Protein AF-A0A932B7U1-F1 (afdb_monomer_lite)

Sequence (72 aa):
NGRQPESFGVEGWTNVRTGAPDDWRATIEQWRGLGATHITLRVAGLESPAPDRHIDAMRRYREAIPAEALTS

Foldseek 3Di:
DDDDPVVDAAEFEDELVDDDLVVRLVSVVVCVVVRGLYYYYDDPPPPDPDPVSSVVSVVRNCVSQPVVNNPD

Structure (mmCIF, N/CA/C/O backbone):
data_AF-A0A932B7U1-F1
#
_entry.id   AF-A0A932B7U1-F1
#
loop_
_atom_site.group_PDB
_atom_site.id
_atom_site.type_symbol
_atom_site.label_a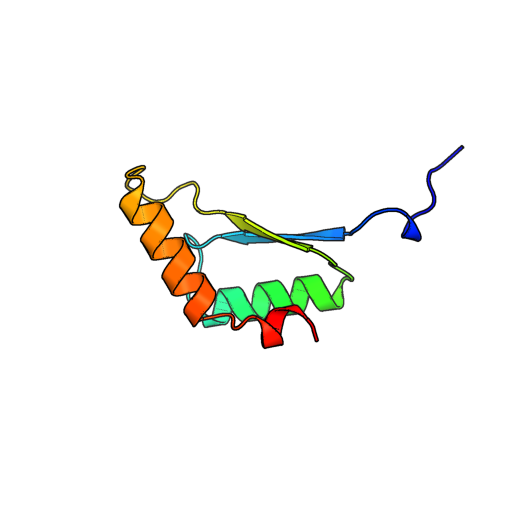tom_id
_atom_site.label_alt_id
_atom_site.label_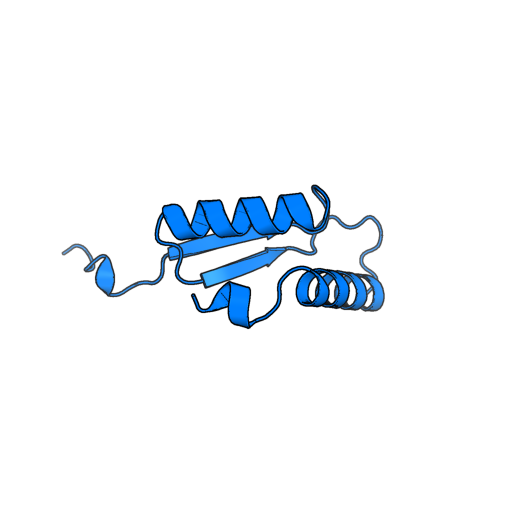comp_id
_atom_site.label_asym_id
_atom_site.label_entity_id
_atom_site.label_seq_id
_atom_site.pdbx_PDB_ins_code
_atom_site.Cartn_x
_atom_site.Cartn_y
_atom_site.Cartn_z
_atom_site.occupancy
_atom_site.B_iso_or_equiv
_atom_site.auth_seq_id
_atom_site.auth_comp_id
_atom_site.auth_asym_id
_atom_site.auth_atom_id
_atom_site.pdbx_PDB_model_num
ATOM 1 N N . ASN A 1 1 ? 2.557 6.156 32.395 1.00 58.75 1 ASN A N 1
ATOM 2 C CA . ASN A 1 1 ? 1.908 6.948 31.327 1.00 58.75 1 ASN A CA 1
ATOM 3 C C . ASN A 1 1 ? 2.038 6.219 30.001 1.00 58.75 1 ASN A C 1
ATOM 5 O O . ASN A 1 1 ? 3.085 6.302 29.375 1.00 58.75 1 ASN A O 1
ATOM 9 N N . GLY A 1 2 ? 1.016 5.453 29.621 1.00 78.44 2 GLY A N 1
ATOM 10 C CA . GLY A 1 2 ? 0.872 4.913 28.266 1.00 78.44 2 GLY A CA 1
ATOM 11 C C . GLY A 1 2 ? -0.049 5.827 27.466 1.00 78.44 2 GLY A C 1
ATOM 12 O O . GLY A 1 2 ? -0.937 6.449 28.050 1.00 78.44 2 GLY A O 1
ATOM 13 N N . ARG A 1 3 ? 0.183 5.965 26.159 1.00 77.94 3 ARG A N 1
ATOM 14 C CA . ARG A 1 3 ? -0.739 6.721 25.308 1.00 77.94 3 ARG A CA 1
ATOM 15 C C . ARG A 1 3 ? -2.030 5.928 25.075 1.00 77.94 3 ARG A C 1
ATOM 17 O O . ARG A 1 3 ? -1.982 4.702 25.053 1.00 77.94 3 ARG A O 1
ATOM 24 N N . GLN A 1 4 ? -3.151 6.633 24.909 1.00 78.62 4 GLN A N 1
ATOM 25 C CA . GLN A 1 4 ? -4.457 6.025 24.632 1.00 78.62 4 GLN A CA 1
ATOM 26 C C . GLN A 1 4 ? -4.460 5.435 23.212 1.00 78.62 4 GLN A C 1
ATOM 28 O O . GLN A 1 4 ? -4.150 6.179 22.274 1.00 78.62 4 GLN A O 1
ATOM 33 N N . PRO A 1 5 ? -4.768 4.142 23.020 1.00 72.88 5 PRO A N 1
ATOM 34 C CA . PRO A 1 5 ? -4.765 3.514 21.699 1.00 72.88 5 PRO A CA 1
ATOM 35 C C . PRO A 1 5 ? -5.655 4.235 20.682 1.00 72.88 5 PRO A C 1
ATOM 37 O O . PRO A 1 5 ? -5.267 4.367 19.527 1.00 72.88 5 PRO A O 1
ATOM 40 N N . GLU A 1 6 ? -6.787 4.794 21.116 1.00 77.88 6 GLU A N 1
ATOM 41 C CA . GLU A 1 6 ? -7.740 5.489 20.240 1.00 77.88 6 GLU A CA 1
ATOM 42 C C . GLU A 1 6 ? -7.200 6.824 19.707 1.00 77.88 6 GLU A C 1
ATOM 44 O O . GLU A 1 6 ? -7.746 7.388 18.762 1.00 77.88 6 GLU A O 1
ATOM 49 N N . SER A 1 7 ? -6.121 7.346 20.298 1.00 82.69 7 SER A N 1
ATOM 50 C CA . SER A 1 7 ? -5.508 8.602 19.854 1.00 82.69 7 SER A CA 1
ATOM 51 C C . SER A 1 7 ? -4.540 8.442 18.674 1.00 82.69 7 SER A C 1
ATOM 53 O O . SER A 1 7 ? -4.005 9.443 18.196 1.00 82.69 7 SER A O 1
ATOM 55 N N . PHE A 1 8 ? -4.332 7.215 18.175 1.00 83.12 8 PHE A N 1
ATOM 56 C CA . PHE A 1 8 ? -3.478 6.934 17.017 1.00 83.12 8 PHE A CA 1
ATOM 57 C C . PHE A 1 8 ? -4.184 6.030 16.012 1.00 83.12 8 PHE A C 1
ATOM 59 O O . PHE A 1 8 ? -4.894 5.098 16.373 1.00 83.12 8 PHE A O 1
ATOM 66 N N . GLY A 1 9 ? -3.954 6.298 14.727 1.00 85.56 9 GLY A N 1
ATOM 67 C CA . GLY A 1 9 ? -4.387 5.402 13.664 1.00 85.56 9 GLY A CA 1
ATOM 68 C C . GLY A 1 9 ? -3.530 4.139 13.596 1.00 85.56 9 GLY A C 1
ATOM 69 O O . GLY A 1 9 ? -2.338 4.172 13.906 1.00 85.56 9 GLY A O 1
ATOM 70 N N . VAL A 1 10 ? -4.133 3.038 13.152 1.00 89.69 10 VAL A N 1
ATOM 71 C CA . VAL A 1 10 ? -3.420 1.801 12.816 1.00 89.69 10 VAL A CA 1
ATOM 72 C C . VAL A 1 10 ? -3.117 1.819 11.319 1.00 89.69 10 VAL A C 1
ATOM 74 O O . VAL A 1 10 ? -4.014 2.031 10.503 1.00 89.69 10 VAL A O 1
ATOM 77 N N . GLU A 1 11 ? -1.853 1.614 10.955 1.00 92.19 11 GLU A N 1
ATOM 78 C CA . GLU A 1 11 ? -1.421 1.537 9.559 1.00 92.19 11 GLU A CA 1
ATOM 79 C C . GLU A 1 11 ? -1.350 0.077 9.097 1.00 92.19 11 GLU A C 1
ATOM 81 O O . GLU A 1 11 ? -0.644 -0.741 9.690 1.00 92.19 11 GLU A O 1
ATOM 86 N N . GLY A 1 12 ? -2.045 -0.226 8.002 1.00 92.31 12 GLY A N 1
ATOM 87 C CA . GLY A 1 12 ? -1.799 -1.400 7.172 1.00 92.31 12 GLY A CA 1
ATOM 88 C C . GLY A 1 12 ? -0.995 -1.027 5.927 1.00 92.31 12 GLY A C 1
ATOM 89 O O . GLY A 1 12 ? -0.948 0.133 5.517 1.00 92.31 12 GLY A O 1
ATOM 90 N N . TRP A 1 13 ? -0.375 -2.008 5.276 1.00 92.69 13 TRP A N 1
ATOM 91 C CA . TRP A 1 13 ? 0.388 -1.759 4.053 1.00 92.69 13 TRP A CA 1
ATOM 92 C C . TRP A 1 13 ? 0.179 -2.840 3.003 1.00 92.69 13 TRP A C 1
ATOM 94 O O . TRP A 1 13 ? -0.120 -3.996 3.303 1.00 92.69 13 TRP A O 1
ATOM 104 N N . THR A 1 14 ? 0.388 -2.450 1.751 1.00 92.50 14 THR A N 1
ATOM 105 C CA . THR A 1 14 ? 0.409 -3.348 0.595 1.00 92.50 14 THR A CA 1
ATOM 106 C C . THR A 1 14 ? 1.531 -2.948 -0.358 1.00 92.50 14 THR A C 1
ATOM 108 O O . THR A 1 14 ? 2.093 -1.853 -0.254 1.00 92.50 14 THR A O 1
ATOM 111 N N . ASN A 1 15 ? 1.924 -3.848 -1.257 1.00 91.56 15 ASN A N 1
ATOM 112 C CA . ASN A 1 15 ? 3.044 -3.635 -2.167 1.00 91.56 15 ASN A CA 1
ATOM 113 C C . ASN A 1 15 ? 2.681 -4.067 -3.589 1.00 91.56 15 ASN A C 1
ATOM 115 O O . ASN A 1 15 ? 2.410 -5.240 -3.819 1.00 91.56 15 ASN A O 1
ATOM 119 N N . VAL A 1 16 ? 2.774 -3.140 -4.547 1.00 88.94 16 VAL A N 1
ATOM 120 C CA . VAL A 1 16 ? 2.474 -3.395 -5.972 1.00 88.94 16 VAL A CA 1
ATOM 121 C C . VAL A 1 16 ? 3.364 -4.45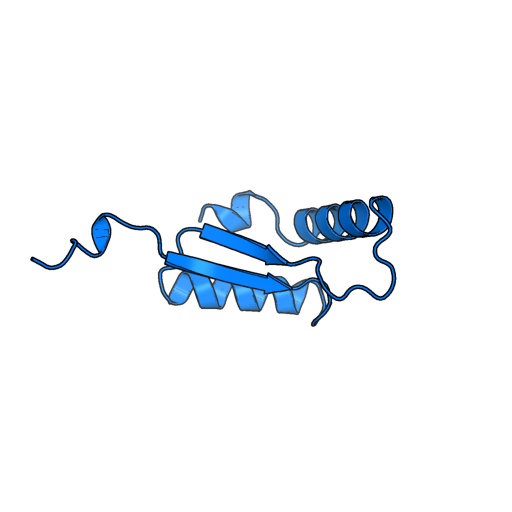8 -6.619 1.00 88.94 16 VAL A C 1
ATOM 123 O O . VAL A 1 16 ? 3.019 -4.986 -7.669 1.00 88.94 16 VAL A O 1
ATOM 126 N N . ARG A 1 17 ? 4.528 -4.759 -6.034 1.00 86.62 17 ARG A N 1
ATOM 127 C CA . ARG A 1 17 ? 5.444 -5.797 -6.527 1.00 86.62 17 ARG A CA 1
ATOM 128 C C . ARG A 1 17 ? 4.915 -7.208 -6.277 1.00 86.62 17 ARG A C 1
ATOM 130 O O . ARG A 1 17 ? 5.318 -8.133 -6.975 1.00 86.62 17 ARG A O 1
ATOM 137 N N . THR A 1 18 ? 4.080 -7.384 -5.258 1.00 81.38 18 THR A N 1
ATOM 138 C CA . THR A 1 18 ? 3.621 -8.701 -4.822 1.00 81.38 18 THR A CA 1
ATOM 139 C C . THR A 1 18 ? 2.131 -8.832 -5.103 1.00 81.38 18 THR A C 1
ATOM 141 O O . THR A 1 18 ? 1.338 -8.035 -4.609 1.00 81.38 18 THR A O 1
ATOM 144 N N . GLY A 1 19 ? 1.757 -9.860 -5.862 1.00 83.81 19 GLY A N 1
ATOM 145 C CA . GLY A 1 19 ? 0.361 -10.154 -6.179 1.00 83.81 19 GLY A CA 1
ATOM 146 C C . GLY A 1 19 ? -0.232 -9.292 -7.297 1.00 83.81 19 GLY A C 1
ATOM 147 O O . GLY A 1 19 ? 0.426 -8.429 -7.880 1.00 83.81 19 GLY A O 1
ATOM 148 N N . ALA A 1 20 ? -1.488 -9.579 -7.604 1.00 89.81 20 ALA A N 1
ATOM 149 C CA . ALA A 1 20 ? -2.331 -8.921 -8.589 1.00 89.81 20 ALA A CA 1
ATOM 150 C C . ALA A 1 20 ? -3.359 -7.993 -7.898 1.00 89.81 20 ALA A C 1
ATOM 152 O O . ALA A 1 20 ? -3.470 -7.999 -6.671 1.00 89.81 20 ALA A O 1
ATOM 153 N N . PRO A 1 21 ? -4.153 -7.211 -8.655 1.00 90.69 21 PRO A N 1
ATOM 154 C CA . PRO A 1 21 ? -5.198 -6.347 -8.099 1.00 90.69 21 PRO A CA 1
ATOM 155 C C . PRO A 1 21 ? -6.098 -6.988 -7.033 1.00 90.69 21 PRO A C 1
ATOM 157 O O . PRO A 1 21 ? -6.392 -6.346 -6.026 1.00 90.69 21 PRO A O 1
ATOM 160 N N . ASP A 1 22 ? -6.504 -8.245 -7.222 1.00 90.88 22 ASP A N 1
ATOM 161 C CA . ASP A 1 22 ? -7.339 -8.967 -6.253 1.00 90.88 22 ASP A CA 1
ATOM 162 C C . ASP A 1 22 ? -6.592 -9.288 -4.955 1.00 90.88 22 ASP A C 1
ATOM 164 O O . ASP A 1 22 ? -7.153 -9.131 -3.871 1.00 90.88 22 ASP A O 1
ATOM 168 N N . ASP A 1 23 ? -5.304 -9.633 -5.039 1.00 92.44 23 ASP A N 1
ATOM 169 C CA . ASP A 1 23 ? -4.468 -9.858 -3.857 1.00 92.44 23 ASP A CA 1
ATOM 170 C C . ASP A 1 23 ? -4.315 -8.567 -3.042 1.00 92.44 23 ASP A C 1
ATOM 172 O O . ASP A 1 23 ? -4.340 -8.581 -1.807 1.00 92.44 23 ASP A O 1
ATOM 176 N N . TRP A 1 24 ? -4.191 -7.423 -3.722 1.00 92.56 24 TRP A N 1
ATOM 177 C CA . TRP A 1 24 ? -4.103 -6.124 -3.056 1.00 92.56 24 TRP A CA 1
ATOM 178 C C . TRP A 1 24 ? -5.401 -5.776 -2.331 1.00 92.56 24 TRP A C 1
ATOM 180 O O . TRP A 1 24 ? -5.339 -5.335 -1.183 1.00 92.56 24 TRP A O 1
ATOM 190 N N . ARG A 1 25 ? -6.561 -6.012 -2.960 1.00 91.38 25 ARG A N 1
ATOM 191 C CA . ARG A 1 25 ? -7.878 -5.818 -2.329 1.00 91.38 25 ARG A CA 1
ATOM 192 C C . ARG A 1 25 ? -8.026 -6.696 -1.093 1.00 91.38 25 ARG A C 1
ATOM 194 O O . ARG A 1 25 ? -8.277 -6.170 -0.012 1.00 91.38 25 ARG A O 1
ATOM 201 N N . ALA A 1 26 ? -7.755 -7.993 -1.225 1.00 92.06 26 ALA A N 1
ATOM 202 C CA . ALA A 1 26 ? -7.834 -8.938 -0.116 1.00 92.06 26 ALA A CA 1
ATOM 203 C C . ALA A 1 26 ? -6.895 -8.559 1.043 1.00 92.06 26 ALA A C 1
ATOM 205 O O . ALA A 1 26 ? -7.255 -8.690 2.212 1.00 92.06 26 ALA A O 1
ATOM 206 N N . THR A 1 27 ? -5.693 -8.056 0.744 1.00 93.19 27 THR A N 1
ATOM 207 C CA . THR A 1 27 ? -4.746 -7.583 1.768 1.00 93.19 27 THR A CA 1
ATOM 208 C C . THR A 1 27 ? -5.283 -6.361 2.517 1.00 93.19 27 THR A C 1
ATOM 210 O O . THR A 1 27 ? -5.148 -6.261 3.735 1.00 93.19 27 THR A O 1
ATOM 213 N N . ILE A 1 28 ? -5.908 -5.420 1.809 1.00 91.56 28 ILE A N 1
ATOM 214 C CA . ILE A 1 28 ? -6.491 -4.216 2.414 1.00 91.56 28 ILE A CA 1
ATOM 215 C C . ILE A 1 28 ? -7.690 -4.567 3.289 1.00 91.56 28 ILE A C 1
ATOM 217 O O . ILE A 1 28 ? -7.805 -4.044 4.395 1.00 91.56 28 ILE A O 1
ATOM 221 N N . GLU A 1 29 ? -8.557 -5.462 2.822 1.00 91.62 29 GLU A N 1
ATOM 222 C CA . GLU A 1 29 ? -9.705 -5.950 3.590 1.00 91.62 29 GLU A CA 1
ATOM 223 C C . GLU A 1 29 ? -9.260 -6.648 4.880 1.00 91.62 29 GLU A C 1
ATOM 225 O O . GLU A 1 29 ? -9.832 -6.402 5.942 1.00 91.62 29 GLU A O 1
ATOM 230 N N . GLN A 1 30 ? -8.182 -7.437 4.830 1.00 93.88 30 GLN A N 1
ATOM 231 C CA . GLN A 1 30 ? -7.582 -8.027 6.029 1.00 93.88 30 GLN A CA 1
ATOM 232 C C . GLN A 1 30 ? -7.095 -6.958 7.010 1.00 93.88 30 GLN A C 1
ATOM 234 O O . GLN A 1 30 ? -7.427 -7.017 8.193 1.00 93.88 30 GLN A O 1
ATOM 239 N N . TRP A 1 31 ? -6.357 -5.950 6.535 1.00 94.31 31 TRP A N 1
ATOM 240 C CA . TRP A 1 31 ? -5.914 -4.852 7.396 1.00 94.31 31 TRP A CA 1
ATOM 241 C C . TRP A 1 31 ? -7.086 -4.104 8.035 1.00 94.31 31 TRP A C 1
ATOM 243 O O . TRP A 1 31 ? -7.015 -3.757 9.214 1.00 94.31 31 TRP A O 1
ATOM 253 N N . ARG A 1 32 ? -8.191 -3.914 7.307 1.00 89.12 32 ARG A N 1
ATOM 254 C CA . ARG A 1 32 ? -9.412 -3.324 7.870 1.00 89.12 32 ARG A CA 1
ATOM 255 C C . ARG A 1 32 ? -10.065 -4.179 8.932 1.00 89.12 32 ARG A C 1
ATOM 257 O O . ARG A 1 32 ? -10.434 -3.646 9.972 1.00 89.12 32 ARG A O 1
ATOM 264 N N . GLY A 1 33 ? -10.169 -5.486 8.702 1.00 90.69 33 GLY A N 1
ATOM 265 C CA . GLY A 1 33 ? -10.678 -6.420 9.707 1.00 90.69 33 GLY A CA 1
ATOM 266 C C . GLY A 1 33 ? -9.882 -6.367 11.018 1.00 90.69 33 GLY A C 1
ATOM 267 O O . GLY A 1 33 ? -10.426 -6.653 12.080 1.00 90.69 33 GLY A O 1
ATOM 268 N N . LEU A 1 34 ? -8.616 -5.941 10.953 1.00 92.25 34 LEU A N 1
ATOM 269 C CA . LEU A 1 34 ? -7.726 -5.741 12.099 1.00 92.25 34 LEU A CA 1
ATOM 270 C C . LEU A 1 34 ? -7.741 -4.308 12.669 1.00 92.25 34 LEU A C 1
ATOM 272 O O . LEU A 1 34 ? -7.001 -4.022 13.608 1.00 92.25 34 LEU A O 1
ATOM 276 N N . GLY A 1 35 ? -8.567 -3.408 12.128 1.00 90.69 35 GLY A N 1
ATOM 277 C CA . GLY A 1 35 ? -8.724 -2.036 12.614 1.00 90.69 35 GLY A CA 1
ATOM 278 C C . GLY A 1 35 ? -7.786 -1.005 11.982 1.00 90.69 35 GLY A C 1
ATOM 279 O O . GLY A 1 35 ? -7.634 0.082 12.540 1.00 90.69 35 GLY A O 1
ATOM 280 N N . ALA A 1 36 ? -7.153 -1.305 10.841 1.00 91.75 36 ALA A N 1
ATOM 281 C CA . ALA A 1 36 ? -6.361 -0.313 10.115 1.00 91.75 36 ALA A CA 1
ATOM 282 C C . ALA A 1 36 ? -7.227 0.879 9.682 1.00 91.75 36 ALA A C 1
ATOM 284 O O . ALA A 1 36 ? -8.245 0.716 9.010 1.00 91.75 36 ALA A O 1
ATOM 285 N N . THR A 1 37 ? -6.785 2.085 10.030 1.00 90.12 37 THR A N 1
ATOM 286 C CA . THR A 1 37 ? -7.431 3.348 9.645 1.00 90.12 37 THR A CA 1
ATOM 287 C C . THR A 1 37 ? -6.724 4.032 8.480 1.00 90.12 37 THR A C 1
ATOM 289 O O . THR A 1 37 ? -7.284 4.930 7.861 1.00 90.12 37 THR A O 1
ATOM 292 N N . HIS A 1 38 ? -5.497 3.608 8.168 1.00 89.88 38 HIS A N 1
ATOM 293 C CA . HIS A 1 38 ? -4.697 4.122 7.062 1.00 89.88 38 HIS A CA 1
ATOM 294 C C . HIS A 1 38 ? -4.056 2.957 6.306 1.00 89.88 38 HIS A C 1
ATOM 296 O O . HIS A 1 38 ? -3.640 1.969 6.914 1.00 89.88 38 HIS A O 1
ATOM 302 N N . ILE A 1 39 ? -3.957 3.086 4.981 1.00 91.62 39 ILE A N 1
ATOM 303 C CA . ILE A 1 39 ? -3.270 2.121 4.121 1.00 91.62 39 ILE A CA 1
ATOM 304 C C . ILE A 1 39 ? -2.122 2.815 3.397 1.00 91.62 39 ILE A C 1
ATOM 306 O O . ILE A 1 39 ? -2.338 3.772 2.651 1.00 91.62 39 ILE A O 1
ATOM 310 N N . THR A 1 40 ? -0.919 2.273 3.555 1.00 92.25 40 THR A N 1
ATOM 311 C CA . THR A 1 40 ? 0.273 2.709 2.827 1.00 92.25 40 THR A CA 1
ATOM 312 C C . THR A 1 40 ? 0.526 1.807 1.618 1.00 92.25 40 THR A C 1
ATOM 314 O O . THR A 1 40 ? 0.689 0.590 1.744 1.00 92.25 40 THR A O 1
ATOM 317 N N . LEU A 1 41 ? 0.612 2.411 0.428 1.00 91.19 41 LEU A N 1
ATOM 318 C CA . LEU A 1 41 ? 1.059 1.731 -0.786 1.00 91.19 41 LEU A CA 1
ATOM 319 C C . LEU A 1 41 ? 2.581 1.807 -0.911 1.00 91.19 41 LEU A C 1
ATOM 321 O O . LEU A 1 41 ? 3.155 2.890 -1.025 1.00 91.19 41 LEU A O 1
ATOM 325 N N . ARG A 1 42 ? 3.242 0.654 -0.980 1.00 91.88 42 ARG A N 1
ATOM 326 C CA . ARG A 1 42 ? 4.673 0.567 -1.271 1.00 91.88 42 ARG A CA 1
ATOM 327 C C . ARG A 1 42 ? 4.899 0.273 -2.754 1.00 91.88 42 ARG A C 1
ATOM 329 O O . ARG A 1 42 ? 4.458 -0.756 -3.253 1.00 91.88 42 ARG A O 1
ATOM 336 N N . VAL A 1 43 ? 5.648 1.149 -3.426 1.00 87.81 43 VAL A N 1
ATOM 337 C CA . VAL A 1 43 ? 6.141 0.952 -4.810 1.00 87.81 43 VAL A CA 1
ATOM 338 C C .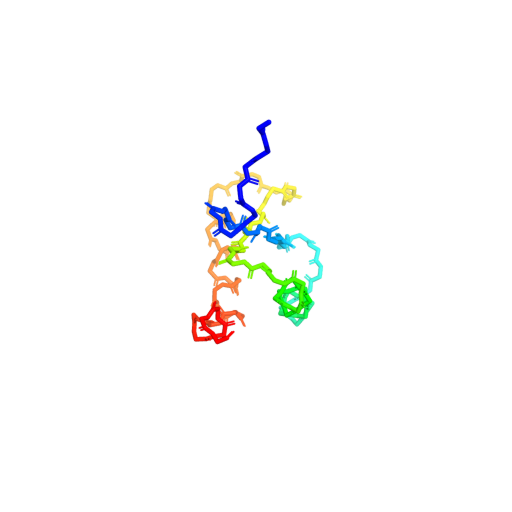 VAL A 1 43 ? 7.609 0.518 -4.878 1.00 87.81 43 VAL A C 1
ATOM 340 O O . VAL A 1 43 ? 8.136 0.229 -5.947 1.00 87.81 43 VAL A O 1
ATOM 343 N N . ALA A 1 44 ? 8.285 0.455 -3.729 1.00 80.31 44 ALA A N 1
ATOM 344 C CA . ALA A 1 44 ? 9.686 0.065 -3.650 1.00 80.31 44 ALA A CA 1
ATOM 345 C C . ALA A 1 44 ? 9.907 -1.407 -4.046 1.00 80.31 44 ALA A C 1
ATOM 347 O O . ALA A 1 44 ? 9.135 -2.297 -3.671 1.00 80.31 44 ALA A O 1
ATOM 348 N N . GLY A 1 45 ? 11.021 -1.658 -4.738 1.00 78.12 45 GLY A N 1
ATOM 349 C CA . GLY A 1 45 ? 11.424 -2.983 -5.215 1.00 78.12 45 GLY A CA 1
ATOM 350 C C . GLY A 1 45 ? 10.953 -3.318 -6.632 1.00 78.12 45 GLY A C 1
ATOM 351 O O . GLY A 1 45 ? 11.209 -4.427 -7.090 1.00 78.12 45 GLY A O 1
ATOM 352 N N . LEU A 1 46 ? 10.276 -2.396 -7.324 1.00 80.31 46 LEU A N 1
ATOM 353 C CA . LEU A 1 46 ? 10.071 -2.514 -8.767 1.00 80.31 46 LEU A CA 1
ATOM 354 C C . LEU A 1 46 ? 11.434 -2.538 -9.477 1.00 80.31 46 LEU A C 1
ATOM 356 O O . LEU A 1 46 ? 12.349 -1.814 -9.092 1.00 80.31 46 LEU A O 1
ATOM 360 N N . GLU A 1 47 ? 11.562 -3.373 -10.511 1.00 71.19 47 GLU A N 1
ATOM 361 C CA . GLU A 1 47 ? 12.838 -3.639 -11.203 1.00 71.19 47 GLU A CA 1
ATOM 362 C C . GLU A 1 47 ? 13.478 -2.387 -11.827 1.00 71.19 47 GLU A C 1
ATOM 364 O O . GLU A 1 47 ? 14.677 -2.365 -12.093 1.00 71.19 47 GLU A O 1
ATOM 369 N N . SER A 1 48 ? 12.694 -1.324 -12.034 1.00 72.00 48 SER A N 1
ATOM 370 C CA . SER A 1 48 ? 13.170 -0.032 -12.515 1.00 72.00 48 SER A CA 1
ATOM 371 C C . SER A 1 48 ? 12.741 1.085 -11.557 1.00 72.00 48 SER A C 1
ATOM 373 O O . SER A 1 48 ? 11.538 1.275 -11.368 1.00 72.00 48 SER A O 1
ATOM 375 N N . PRO A 1 49 ? 13.683 1.873 -11.004 1.00 68.75 49 PRO A N 1
ATOM 376 C CA . PRO A 1 49 ? 13.385 3.003 -10.122 1.00 68.75 49 PRO A CA 1
ATOM 377 C C . PRO A 1 49 ? 12.913 4.255 -10.885 1.00 68.75 49 PRO A C 1
ATOM 379 O O . PRO A 1 49 ? 12.910 5.354 -10.329 1.00 68.75 49 PRO A O 1
ATOM 382 N N . ALA A 1 50 ? 12.565 4.124 -12.170 1.00 82.25 50 ALA A N 1
ATOM 383 C CA . ALA A 1 50 ? 12.127 5.245 -12.988 1.00 82.25 50 ALA A CA 1
ATOM 384 C C . ALA A 1 50 ? 10.836 5.864 -12.405 1.00 82.25 50 ALA A C 1
ATOM 386 O O . ALA A 1 50 ? 9.860 5.132 -12.206 1.00 82.25 50 ALA A O 1
ATOM 387 N N . PRO A 1 51 ? 10.786 7.192 -12.168 1.00 85.88 51 PRO A N 1
ATOM 388 C CA . PRO A 1 51 ? 9.622 7.862 -11.582 1.00 85.88 51 PRO A CA 1
ATOM 389 C C . PRO A 1 51 ? 8.297 7.541 -12.284 1.00 85.88 51 PRO A C 1
ATOM 391 O O . PRO A 1 51 ? 7.298 7.277 -11.615 1.00 85.88 51 PRO A O 1
ATOM 394 N N . ASP A 1 52 ? 8.301 7.464 -13.616 1.00 88.19 52 ASP A N 1
ATOM 395 C CA . ASP A 1 52 ? 7.107 7.142 -14.408 1.00 88.19 52 ASP A CA 1
ATOM 396 C C . ASP A 1 52 ? 6.544 5.756 -14.078 1.00 88.19 52 ASP A C 1
ATOM 398 O O . ASP A 1 52 ? 5.333 5.575 -13.984 1.00 88.19 52 ASP A O 1
ATOM 402 N N . ARG A 1 53 ? 7.412 4.776 -13.797 1.00 85.69 53 ARG A N 1
ATOM 403 C CA . ARG A 1 53 ? 6.981 3.423 -13.418 1.00 85.69 53 ARG A CA 1
ATOM 404 C C . ARG A 1 53 ? 6.327 3.398 -12.045 1.00 85.69 53 ARG A C 1
ATOM 406 O O . ARG A 1 53 ? 5.357 2.667 -11.854 1.00 85.69 53 ARG A O 1
ATOM 413 N N . HIS A 1 54 ? 6.816 4.206 -11.105 1.00 89.50 54 HIS A N 1
ATOM 414 C CA . HIS A 1 54 ? 6.151 4.374 -9.815 1.00 89.50 54 HIS A CA 1
ATOM 415 C C . HIS A 1 54 ? 4.772 5.017 -9.996 1.00 89.50 54 HIS A C 1
ATOM 417 O O . HIS A 1 54 ? 3.802 4.552 -9.400 1.00 89.50 54 HIS A O 1
ATOM 423 N N . ILE A 1 55 ? 4.666 6.044 -10.846 1.00 91.44 55 ILE A N 1
ATOM 424 C CA . ILE A 1 55 ? 3.397 6.721 -11.146 1.00 91.44 55 ILE A CA 1
ATOM 425 C C . ILE A 1 55 ? 2.394 5.752 -11.780 1.00 91.44 55 ILE A C 1
ATOM 427 O O . ILE A 1 55 ? 1.252 5.677 -11.327 1.00 91.44 55 ILE A O 1
ATOM 431 N N . ASP A 1 56 ? 2.813 4.962 -12.766 1.00 90.56 56 ASP A N 1
ATOM 432 C CA . ASP A 1 56 ? 1.947 3.977 -13.419 1.00 90.56 56 ASP A CA 1
ATOM 433 C C . ASP A 1 56 ? 1.479 2.881 -12.455 1.00 90.56 56 ASP A C 1
ATOM 435 O O . ASP A 1 56 ? 0.313 2.482 -12.484 1.00 90.56 56 ASP A O 1
ATOM 439 N N . ALA A 1 57 ? 2.354 2.419 -11.558 1.00 89.44 57 ALA A N 1
ATOM 440 C CA . ALA A 1 57 ? 1.977 1.458 -10.527 1.00 89.44 57 ALA A CA 1
ATOM 441 C C . ALA A 1 57 ? 0.939 2.041 -9.552 1.00 89.44 57 ALA A C 1
ATOM 443 O O . ALA A 1 57 ? -0.045 1.374 -9.233 1.00 89.44 57 ALA A O 1
ATOM 444 N N . MET A 1 58 ? 1.110 3.301 -9.132 1.00 90.94 58 MET A N 1
ATOM 445 C CA . MET A 1 58 ? 0.132 4.004 -8.291 1.00 90.94 58 MET A CA 1
ATOM 446 C C . MET A 1 58 ? -1.216 4.185 -9.002 1.00 90.94 58 MET A C 1
ATOM 448 O O . MET A 1 58 ? -2.261 4.025 -8.371 1.00 90.94 58 MET A O 1
ATOM 452 N N . ARG A 1 59 ? -1.214 4.467 -10.313 1.00 91.94 59 ARG A N 1
ATOM 453 C CA . ARG A 1 59 ? -2.443 4.562 -11.121 1.00 91.94 59 ARG A CA 1
ATOM 454 C C . ARG A 1 59 ? -3.186 3.231 -11.190 1.00 91.94 59 ARG A C 1
ATOM 456 O O . ARG A 1 59 ? -4.352 3.187 -10.814 1.00 91.94 59 ARG A O 1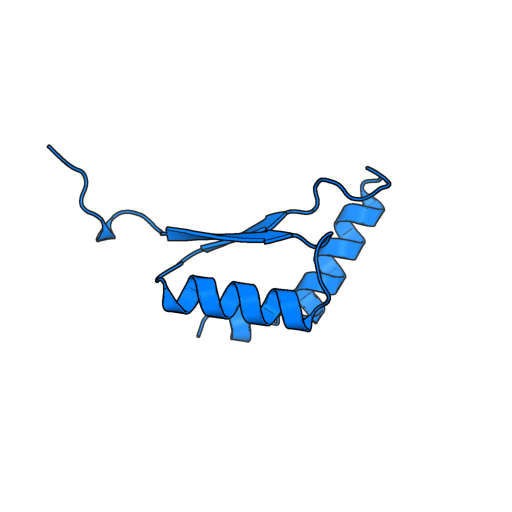
ATOM 463 N N . ARG A 1 60 ? -2.503 2.141 -11.557 1.00 90.31 60 ARG A N 1
ATOM 464 C CA . ARG A 1 60 ? -3.104 0.793 -11.596 1.00 90.31 60 ARG A CA 1
ATOM 465 C C . ARG A 1 60 ? -3.672 0.374 -10.248 1.00 90.31 60 ARG A C 1
ATOM 467 O O . ARG A 1 60 ? -4.749 -0.205 -10.176 1.00 90.31 60 ARG A O 1
ATOM 474 N N . TYR A 1 61 ? -2.955 0.681 -9.171 1.00 91.06 61 TYR A N 1
ATOM 475 C CA . TYR A 1 61 ? -3.435 0.416 -7.823 1.00 91.06 61 TYR A CA 1
ATOM 476 C C . TYR A 1 61 ? -4.719 1.200 -7.508 1.00 91.06 61 TYR A C 1
ATOM 478 O O . TYR A 1 61 ? -5.665 0.636 -6.966 1.00 91.06 61 TYR A O 1
ATOM 486 N N . ARG A 1 62 ? -4.790 2.481 -7.890 1.00 88.88 62 ARG A N 1
ATOM 487 C CA . ARG A 1 62 ? -5.988 3.316 -7.703 1.00 88.88 62 ARG A CA 1
ATOM 488 C C . ARG A 1 62 ? -7.177 2.864 -8.557 1.00 88.88 62 ARG A C 1
ATOM 490 O O . ARG A 1 62 ? -8.311 2.990 -8.113 1.00 88.88 62 ARG A O 1
ATOM 497 N N . GLU A 1 63 ? -6.933 2.351 -9.757 1.00 90.88 63 GLU A N 1
ATOM 498 C CA . GLU A 1 63 ? -7.973 1.742 -10.599 1.00 90.88 63 GLU A CA 1
ATOM 499 C C . GLU A 1 63 ? -8.498 0.443 -9.981 1.00 90.88 63 GLU A C 1
ATOM 501 O O . GLU A 1 63 ? -9.699 0.181 -9.987 1.00 90.88 63 GLU A O 1
ATOM 506 N N . ALA A 1 64 ? -7.602 -0.363 -9.408 1.00 88.75 64 ALA A N 1
ATOM 507 C CA . ALA A 1 64 ? -7.969 -1.595 -8.733 1.00 88.75 64 ALA A CA 1
ATOM 508 C C . ALA A 1 64 ? -8.765 -1.335 -7.447 1.00 88.75 64 ALA A C 1
ATOM 510 O O . ALA A 1 64 ? -9.706 -2.067 -7.144 1.00 88.75 64 ALA A O 1
ATOM 511 N N . ILE A 1 65 ? -8.390 -0.315 -6.682 1.00 84.94 65 ILE A N 1
ATOM 512 C CA . ILE A 1 65 ? -8.943 -0.049 -5.356 1.00 84.94 65 ILE A CA 1
ATOM 513 C C . ILE A 1 65 ? -9.605 1.333 -5.382 1.00 84.94 65 ILE A C 1
ATOM 515 O O . ILE A 1 65 ? -8.950 2.344 -5.096 1.00 84.94 65 ILE A O 1
ATOM 519 N N . PRO A 1 66 ? -10.894 1.401 -5.769 1.00 70.19 66 PRO A N 1
ATOM 520 C CA . PRO A 1 66 ? -11.620 2.660 -5.814 1.00 70.19 66 PRO A CA 1
ATOM 521 C C . PRO A 1 66 ? -11.702 3.291 -4.420 1.00 70.19 66 PRO A C 1
ATOM 523 O O . PRO A 1 66 ? -11.688 2.608 -3.399 1.00 70.19 66 PRO A O 1
ATOM 526 N N . ALA A 1 67 ? -11.780 4.621 -4.371 1.00 64.62 67 ALA A N 1
ATOM 527 C CA . ALA A 1 67 ? -11.748 5.365 -3.112 1.00 64.62 67 ALA A CA 1
ATOM 528 C C . ALA A 1 67 ? -12.931 5.027 -2.189 1.00 64.62 67 ALA A C 1
ATOM 530 O O . ALA A 1 67 ? -12.765 5.051 -0.975 1.00 64.62 67 ALA A O 1
ATOM 531 N N . GLU A 1 68 ? -14.087 4.649 -2.744 1.00 65.50 68 GLU A N 1
ATOM 532 C CA . GLU A 1 68 ? -15.229 4.160 -1.955 1.00 65.50 68 GLU A CA 1
ATOM 533 C C . GLU A 1 68 ? -14.896 2.860 -1.218 1.00 65.50 68 GLU A C 1
ATOM 535 O O . GLU A 1 68 ? -15.283 2.653 -0.068 1.00 65.50 68 GLU A O 1
ATOM 540 N N . ALA A 1 69 ? -14.097 2.011 -1.865 1.00 59.50 69 ALA A N 1
ATOM 541 C CA . ALA A 1 69 ? -13.575 0.807 -1.264 1.00 59.50 69 ALA A CA 1
ATOM 542 C C . ALA A 1 69 ? -12.482 1.106 -0.242 1.00 59.50 69 ALA A C 1
ATOM 544 O O . ALA A 1 69 ? -11.978 0.132 0.283 1.00 59.50 69 ALA A O 1
ATOM 545 N N . LEU A 1 70 ? -12.108 2.367 0.044 1.00 57.22 70 LEU A N 1
ATOM 546 C CA . LEU A 1 70 ? -11.154 2.791 1.086 1.00 57.22 70 LEU A CA 1
ATOM 547 C C . LEU A 1 70 ? -11.804 3.480 2.298 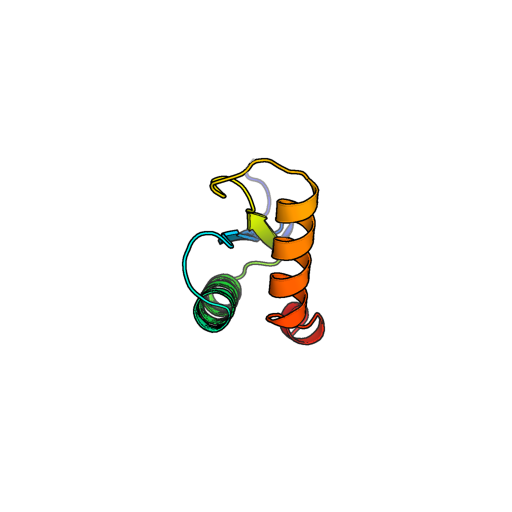1.00 57.22 70 LEU A C 1
ATOM 549 O O . LEU A 1 70 ? -11.129 3.646 3.312 1.00 57.22 70 LEU A O 1
ATOM 553 N N . THR A 1 71 ? -13.082 3.854 2.212 1.00 52.94 71 THR A N 1
ATOM 554 C CA . THR A 1 71 ? -13.798 4.635 3.240 1.00 52.94 71 THR A CA 1
ATOM 555 C C . THR A 1 71 ? -14.988 3.918 3.881 1.00 52.94 71 THR A C 1
ATOM 557 O O . THR A 1 71 ? -15.614 4.500 4.766 1.00 52.94 71 THR A O 1
ATOM 560 N N . SER A 1 72 ? -15.295 2.687 3.455 1.00 47.28 72 SER A N 1
ATOM 561 C CA . SER A 1 72 ? -16.312 1.821 4.080 1.00 47.28 72 SER A CA 1
ATOM 562 C C . SER A 1 72 ? -15.715 0.897 5.132 1.00 47.28 72 SER A C 1
ATOM 564 O O . SER A 1 72 ? -14.601 0.371 4.869 1.00 47.28 72 SER A O 1
#

pLDDT: mean 84.3, std 10.73, range [47.28, 94.31]

Radius of gyration: 14.08 Å; chains: 1; bounding box: 30×19×46 Å

Secondary structure (DSSP, 8-state):
-PPPGGGSPPEEEEETTSS-HHHHHHHHHHHHHTT--EEEEE-TT-S---HHHHHHHHHHHHHHS-THHHH-